Protein AF-A0A7K3Z6U3-F1 (afdb_monomer)

Solvent-accessible surface area (backbone atoms only — not comparable to full-atom values): 4528 Å² total; per-residue (Å²): 125,65,59,50,71,53,74,52,61,41,51,49,64,42,44,65,40,77,49,78,39,68,84,33,41,81,79,40,48,76,49,77,46,73,77,45,77,53,84,95,50,67,74,44,78,73,49,73,43,38,40,58,101,87,45,68,2,31,36,30,38,32,39,92,67,57,44,91,54,55,34,34,26,41,39,39,42,36,103

Structure (mmCIF, N/CA/C/O backbone):
data_AF-A0A7K3Z6U3-F1
#
_entry.id   AF-A0A7K3Z6U3-F1
#
loop_
_atom_site.group_PDB
_atom_site.id
_atom_site.type_symbol
_atom_site.label_atom_id
_atom_site.label_alt_id
_atom_site.label_comp_id
_atom_site.label_asym_id
_atom_site.label_entity_id
_atom_site.label_seq_id
_atom_site.pdbx_PDB_ins_code
_atom_site.Cartn_x
_atom_site.Cartn_y
_atom_site.Cartn_z
_atom_site.occupancy
_atom_site.B_iso_or_equiv
_atom_site.auth_seq_id
_atom_site.auth_comp_id
_atom_site.auth_asym_id
_atom_site.auth_atom_id
_atom_site.pdbx_PDB_model_num
ATOM 1 N N . SER A 1 1 ? 16.370 -11.137 -4.335 1.00 59.50 1 SER A N 1
ATOM 2 C CA . SER A 1 1 ? 15.040 -11.357 -3.735 1.00 59.50 1 SER A CA 1
ATOM 3 C C . SER A 1 1 ? 14.001 -10.985 -4.776 1.00 59.50 1 SER A C 1
ATOM 5 O O . SER A 1 1 ? 14.110 -9.883 -5.294 1.00 59.50 1 SER A O 1
ATOM 7 N N . ASN A 1 2 ? 13.039 -11.859 -5.098 1.00 86.38 2 ASN A N 1
ATOM 8 C CA . ASN A 1 2 ? 11.945 -11.557 -6.047 1.00 86.38 2 ASN A CA 1
ATOM 9 C C . ASN A 1 2 ? 10.791 -10.770 -5.398 1.00 86.38 2 ASN A C 1
ATOM 11 O O . ASN A 1 2 ? 9.759 -10.542 -6.021 1.00 86.38 2 ASN A O 1
ATOM 15 N N . ALA A 1 3 ? 10.962 -10.364 -4.137 1.00 93.56 3 ALA A N 1
ATOM 16 C CA . ALA A 1 3 ? 9.983 -9.586 -3.403 1.00 93.56 3 ALA A CA 1
ATOM 17 C C . ALA A 1 3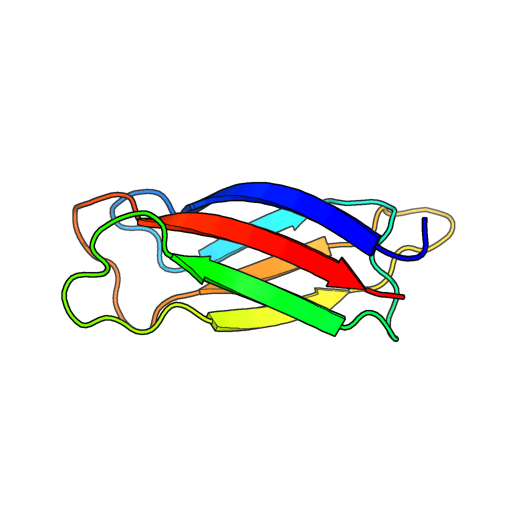 ? 10.629 -8.411 -2.660 1.00 93.56 3 ALA A C 1
ATOM 19 O O . ALA A 1 3 ? 11.748 -8.519 -2.144 1.00 93.56 3 ALA A O 1
ATOM 20 N N . THR A 1 4 ? 9.893 -7.305 -2.589 1.00 97.38 4 THR A N 1
ATOM 21 C CA . THR A 1 4 ? 10.199 -6.124 -1.769 1.00 97.38 4 THR A CA 1
ATOM 22 C C . THR A 1 4 ? 9.014 -5.858 -0.856 1.00 97.38 4 THR A C 1
ATOM 24 O O . THR A 1 4 ? 7.876 -5.919 -1.308 1.00 97.38 4 THR A O 1
ATOM 27 N N . ALA A 1 5 ? 9.257 -5.563 0.416 1.00 97.56 5 ALA A N 1
ATOM 28 C CA . ALA A 1 5 ? 8.201 -5.342 1.395 1.00 97.56 5 ALA A CA 1
ATOM 29 C C . ALA A 1 5 ? 8.452 -4.076 2.209 1.00 97.56 5 ALA A C 1
ATOM 31 O O . ALA A 1 5 ? 9.584 -3.595 2.289 1.00 97.56 5 ALA A O 1
ATOM 32 N N . GLY A 1 6 ? 7.401 -3.572 2.842 1.00 98.12 6 GLY A N 1
ATOM 33 C CA . GLY A 1 6 ? 7.496 -2.462 3.774 1.00 98.12 6 GLY A CA 1
ATOM 34 C C . GLY A 1 6 ? 6.179 -2.190 4.483 1.00 98.12 6 GLY A C 1
ATOM 35 O O . GLY A 1 6 ? 5.240 -2.982 4.424 1.00 98.12 6 GLY A O 1
ATOM 36 N N . THR A 1 7 ? 6.132 -1.054 5.164 1.00 98.56 7 THR A N 1
ATOM 37 C CA . THR A 1 7 ? 4.976 -0.581 5.925 1.00 98.56 7 THR A CA 1
ATOM 38 C C . THR A 1 7 ? 4.515 0.769 5.397 1.00 98.56 7 THR A C 1
ATOM 40 O O . THR A 1 7 ? 5.272 1.490 4.738 1.00 98.56 7 THR A O 1
ATOM 43 N N . ALA A 1 8 ? 3.253 1.104 5.637 1.00 98.56 8 ALA A N 1
ATOM 44 C CA . ALA A 1 8 ? 2.698 2.423 5.372 1.00 98.56 8 ALA A CA 1
ATOM 45 C C . ALA A 1 8 ? 1.452 2.665 6.232 1.00 98.56 8 ALA A C 1
ATOM 47 O O . ALA A 1 8 ? 0.908 1.744 6.841 1.00 98.56 8 ALA A O 1
ATOM 48 N N . ALA A 1 9 ? 0.990 3.914 6.257 1.00 98.56 9 ALA A N 1
ATOM 49 C CA . ALA A 1 9 ? -0.256 4.296 6.900 1.00 98.56 9 ALA A CA 1
ATOM 50 C C . ALA A 1 9 ? -1.096 5.140 5.943 1.00 98.56 9 ALA A C 1
ATOM 52 O O . ALA A 1 9 ? -0.647 6.198 5.501 1.00 98.56 9 ALA A O 1
ATOM 53 N N . LEU A 1 10 ? -2.316 4.692 5.637 1.00 98.56 10 LEU A N 1
ATOM 54 C CA . LEU A 1 10 ? -3.318 5.531 4.986 1.00 98.56 10 LEU A CA 1
ATOM 55 C C . LEU A 1 10 ? -3.758 6.588 6.012 1.00 98.56 10 LEU A C 1
ATOM 57 O O . LEU A 1 10 ? -4.317 6.201 7.042 1.00 98.56 10 LEU A O 1
ATOM 61 N N . PRO A 1 11 ? -3.493 7.889 5.791 1.00 98.38 11 PRO A N 1
ATOM 62 C CA . PRO A 1 11 ? -3.754 8.904 6.806 1.00 98.38 11 PRO A CA 1
ATOM 63 C C . PRO A 1 11 ? -5.243 9.042 7.132 1.00 98.38 11 PRO A C 1
ATOM 65 O O . PRO A 1 11 ? -6.108 8.770 6.296 1.00 98.38 11 PRO A O 1
ATOM 68 N N . ALA A 1 12 ? -5.541 9.529 8.337 1.00 98.06 12 ALA A N 1
ATOM 69 C CA . ALA A 1 12 ? -6.907 9.850 8.732 1.00 98.06 12 ALA A CA 1
ATOM 70 C C . ALA A 1 12 ? -7.569 10.793 7.715 1.00 98.06 12 ALA A C 1
ATOM 72 O O . ALA A 1 12 ? -6.936 11.702 7.170 1.00 98.06 12 ALA A O 1
ATOM 73 N N . SER A 1 13 ? -8.856 10.566 7.465 1.00 97.88 13 SER A N 1
ATOM 74 C CA . SER A 1 13 ? -9.687 11.331 6.531 1.00 97.88 13 SER A CA 1
ATOM 75 C C . SER A 1 13 ? -9.220 11.313 5.066 1.00 97.88 13 SER A C 1
ATOM 77 O O . SER A 1 13 ? -9.819 11.995 4.236 1.00 97.88 13 SER A O 1
ATOM 79 N N . GLN A 1 14 ? -8.214 10.505 4.712 1.00 98.12 14 GLN A N 1
ATOM 80 C CA . GLN A 1 14 ? -7.805 10.278 3.327 1.00 98.12 14 GLN A CA 1
ATOM 81 C C . GLN A 1 14 ? -8.456 9.011 2.774 1.00 98.12 14 GLN A C 1
ATOM 83 O O . GLN A 1 14 ? -8.590 7.996 3.456 1.00 98.12 14 GLN A O 1
ATOM 88 N N . GLN A 1 15 ? -8.851 9.063 1.503 1.00 98.12 15 GLN A N 1
ATOM 89 C CA . GLN A 1 15 ? -9.390 7.896 0.803 1.00 98.12 15 GLN A CA 1
ATOM 90 C C . GLN A 1 15 ? -8.291 7.061 0.138 1.00 98.12 15 GLN A C 1
ATOM 92 O O . GLN A 1 15 ? -8.482 5.871 -0.113 1.00 98.12 15 GLN A O 1
ATOM 97 N N . THR A 1 16 ? -7.161 7.687 -0.194 1.00 98.44 16 THR A N 1
ATOM 98 C CA . THR A 1 16 ? -6.093 7.085 -0.993 1.00 98.44 16 THR A CA 1
ATOM 99 C C . THR A 1 16 ? -4.715 7.451 -0.470 1.00 98.44 16 THR A C 1
ATOM 101 O O . THR A 1 16 ? -4.502 8.570 -0.008 1.00 98.44 16 THR A O 1
ATOM 104 N N . LEU A 1 17 ? -3.766 6.538 -0.649 1.00 98.69 17 LEU A N 1
ATOM 105 C CA . LEU A 1 17 ? -2.337 6.775 -0.481 1.00 98.69 17 LEU A CA 1
ATOM 106 C C . LEU A 1 17 ? -1.602 6.178 -1.679 1.00 98.69 17 LEU A C 1
ATOM 108 O O . LEU A 1 17 ? -1.774 4.996 -1.972 1.00 98.69 17 LEU A O 1
ATOM 112 N N . THR A 1 18 ? -0.768 6.973 -2.344 1.00 98.62 18 THR A N 1
ATOM 113 C CA . THR A 1 18 ? 0.139 6.481 -3.388 1.00 98.62 18 THR A CA 1
ATOM 114 C C . THR A 1 18 ? 1.530 6.283 -2.804 1.00 98.62 18 THR A C 1
ATOM 116 O O . THR A 1 18 ? 2.080 7.193 -2.189 1.00 98.62 18 THR A O 1
ATOM 119 N N . ILE A 1 19 ? 2.091 5.094 -3.010 1.00 98.44 19 ILE A N 1
ATOM 120 C CA . ILE A 1 19 ? 3.435 4.711 -2.582 1.00 98.44 19 ILE A CA 1
ATOM 121 C C . ILE A 1 19 ? 4.302 4.569 -3.827 1.00 98.44 19 ILE A C 1
ATOM 123 O O . ILE A 1 19 ? 4.006 3.773 -4.720 1.00 98.44 19 ILE A O 1
ATOM 127 N N . THR A 1 20 ? 5.384 5.340 -3.873 1.00 98.19 20 THR A N 1
ATOM 128 C CA . THR A 1 20 ? 6.382 5.288 -4.942 1.00 98.19 20 THR A CA 1
ATOM 129 C C . THR A 1 20 ? 7.460 4.269 -4.595 1.00 98.19 20 THR A C 1
ATOM 131 O O . THR A 1 20 ? 8.045 4.324 -3.514 1.00 98.19 20 THR A O 1
ATOM 134 N N . ASN A 1 21 ? 7.741 3.340 -5.508 1.00 97.31 21 ASN A N 1
ATOM 135 C CA . ASN A 1 21 ? 8.776 2.325 -5.345 1.00 97.31 21 ASN A CA 1
ATOM 136 C C . ASN A 1 21 ? 9.290 1.870 -6.722 1.00 97.31 21 ASN A C 1
ATOM 138 O O . ASN A 1 21 ? 8.520 1.418 -7.569 1.00 97.31 21 ASN A O 1
ATOM 142 N N . SER A 1 22 ? 10.603 1.956 -6.943 1.00 96.31 22 SER A N 1
ATOM 143 C CA . SER A 1 22 ? 11.246 1.593 -8.214 1.00 96.31 22 SER A CA 1
ATOM 144 C C . SER A 1 22 ? 11.148 0.105 -8.562 1.00 96.31 22 SER A C 1
ATOM 146 O O . SER A 1 22 ? 11.351 -0.253 -9.714 1.00 96.31 22 SER A O 1
ATOM 148 N N . ASN A 1 23 ? 10.796 -0.760 -7.608 1.00 96.12 23 ASN A N 1
ATOM 149 C CA . ASN A 1 23 ? 10.616 -2.191 -7.856 1.00 96.12 23 ASN A CA 1
ATOM 150 C C . ASN A 1 23 ? 9.248 -2.539 -8.463 1.00 96.12 23 ASN A C 1
ATOM 152 O O . ASN A 1 23 ? 9.035 -3.697 -8.813 1.00 96.12 23 ASN A O 1
ATOM 156 N N . VAL A 1 24 ? 8.315 -1.584 -8.582 1.00 97.88 24 VAL A N 1
ATOM 157 C CA . VAL A 1 24 ? 7.007 -1.828 -9.211 1.00 97.88 24 VAL A CA 1
ATOM 158 C C . VAL A 1 24 ? 7.167 -1.871 -10.728 1.00 97.88 24 VAL A C 1
ATOM 160 O O . VAL A 1 24 ? 7.711 -0.948 -11.327 1.00 97.88 24 VAL A O 1
ATOM 163 N N . THR A 1 25 ? 6.658 -2.920 -11.353 1.00 97.50 25 THR A N 1
ATOM 164 C CA . THR A 1 25 ? 6.513 -3.114 -12.798 1.00 97.50 25 THR A CA 1
ATOM 165 C C . THR A 1 25 ? 5.031 -3.277 -13.138 1.00 97.50 25 THR A C 1
ATOM 167 O O . THR A 1 25 ? 4.190 -3.481 -12.255 1.00 97.50 25 THR A O 1
ATOM 170 N N . ASP A 1 26 ? 4.690 -3.251 -14.426 1.00 96.62 26 ASP A N 1
ATOM 171 C CA . ASP A 1 26 ? 3.312 -3.516 -14.861 1.00 96.62 26 ASP A CA 1
ATOM 172 C C . ASP A 1 26 ? 2.859 -4.953 -14.533 1.00 96.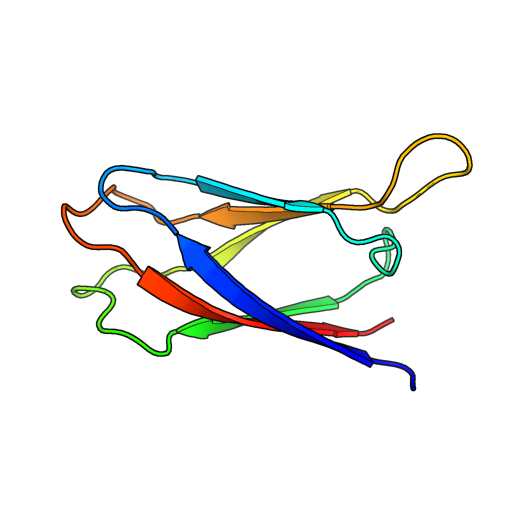62 26 ASP A C 1
ATOM 174 O O . ASP A 1 26 ? 1.666 -5.203 -14.343 1.00 96.62 26 ASP A O 1
ATOM 178 N N . GLN A 1 27 ? 3.811 -5.880 -14.370 1.00 96.81 27 GLN A N 1
ATOM 179 C CA . GLN A 1 27 ? 3.555 -7.278 -14.012 1.00 96.81 27 GLN A CA 1
ATOM 180 C C . GLN A 1 27 ? 3.555 -7.536 -12.500 1.00 96.81 27 GLN A C 1
ATOM 182 O O . GLN A 1 27 ? 3.109 -8.600 -12.078 1.00 96.81 27 GLN A O 1
ATOM 187 N N . SER A 1 28 ? 3.978 -6.575 -11.667 1.00 97.38 28 SER A N 1
ATOM 188 C CA . SER A 1 28 ? 4.062 -6.803 -10.223 1.00 97.38 28 SER A CA 1
ATOM 189 C C . SER A 1 28 ? 2.717 -7.188 -9.614 1.00 97.38 28 SER A C 1
ATOM 191 O O . SER A 1 28 ? 1.695 -6.537 -9.855 1.00 97.38 28 SER A O 1
ATOM 193 N N . LEU A 1 29 ? 2.717 -8.171 -8.725 1.00 97.88 29 LEU A N 1
ATOM 194 C CA . LEU A 1 29 ? 1.617 -8.389 -7.794 1.00 97.88 29 LEU A CA 1
ATOM 195 C C . LEU A 1 29 ? 1.867 -7.570 -6.530 1.00 97.88 29 LEU A C 1
ATOM 197 O O . LEU A 1 29 ? 2.990 -7.513 -6.029 1.00 97.88 29 LEU A O 1
ATOM 201 N N . ILE A 1 30 ? 0.818 -6.920 -6.030 1.00 98.44 30 ILE A N 1
ATOM 202 C CA . ILE A 1 30 ? 0.893 -6.059 -4.851 1.00 98.44 30 ILE A CA 1
ATOM 203 C C . ILE A 1 30 ? -0.112 -6.558 -3.829 1.00 98.44 30 ILE A C 1
ATOM 205 O O . ILE A 1 30 ? -1.312 -6.599 -4.100 1.00 98.44 30 ILE A O 1
ATOM 209 N N . TYR A 1 31 ? 0.393 -6.918 -2.656 1.00 98.00 31 TYR A N 1
ATOM 210 C CA . TYR A 1 31 ? -0.404 -7.387 -1.532 1.00 98.00 31 TYR A CA 1
ATOM 211 C C . TYR A 1 31 ? -0.313 -6.394 -0.391 1.00 98.00 31 TYR A C 1
ATOM 213 O O . TYR A 1 31 ? 0.745 -5.810 -0.160 1.00 98.00 31 TYR A O 1
ATOM 221 N N . ILE A 1 32 ? -1.415 -6.234 0.334 1.00 98.31 32 ILE A N 1
ATOM 222 C CA . ILE A 1 32 ? -1.473 -5.424 1.544 1.00 98.31 32 ILE A CA 1
ATOM 223 C C . ILE A 1 32 ? -2.176 -6.196 2.654 1.00 98.31 32 ILE A C 1
ATOM 225 O O . ILE A 1 32 ? -3.135 -6.923 2.393 1.00 98.31 32 ILE A O 1
ATOM 229 N N . THR A 1 33 ? -1.723 -5.992 3.886 1.00 98.12 33 THR A N 1
ATOM 230 C CA . THR A 1 33 ? -2.346 -6.569 5.081 1.00 98.12 33 THR A CA 1
ATOM 231 C C . THR A 1 33 ? -2.458 -5.481 6.142 1.00 98.12 33 THR A C 1
ATOM 233 O O . THR A 1 33 ? -1.417 -4.974 6.570 1.00 98.12 33 THR A O 1
ATOM 236 N N . PRO A 1 34 ? -3.675 -5.106 6.576 1.00 98.12 34 PRO A N 1
ATOM 237 C CA . PRO A 1 34 ? -3.850 -4.168 7.678 1.00 98.12 34 PRO A CA 1
ATOM 238 C C . PRO A 1 34 ? -3.152 -4.659 8.946 1.00 98.12 34 PRO A C 1
ATOM 240 O O . PRO A 1 34 ? -3.234 -5.839 9.286 1.00 98.12 34 PRO A O 1
ATOM 243 N N . THR A 1 35 ? -2.506 -3.744 9.658 1.00 98.56 35 THR A N 1
ATOM 244 C CA . THR A 1 35 ? -1.903 -3.978 10.979 1.00 98.56 35 THR A CA 1
ATOM 245 C C . THR A 1 35 ? -2.597 -3.182 12.081 1.00 98.56 35 THR A C 1
ATOM 247 O O . THR A 1 35 ? -2.362 -3.449 13.256 1.00 98.56 35 THR A O 1
ATOM 250 N N . SER A 1 36 ? -3.489 -2.253 11.723 1.00 98.19 36 SER A N 1
ATOM 251 C CA . SER A 1 36 ? -4.393 -1.570 12.651 1.00 98.19 36 SER A CA 1
ATOM 252 C C . SER A 1 36 ? -5.865 -1.888 12.357 1.00 98.19 36 SER A C 1
ATOM 254 O O . SER A 1 36 ? -6.212 -2.537 11.366 1.00 98.19 36 SER A O 1
ATOM 256 N N . ASN A 1 37 ? -6.758 -1.444 13.245 1.00 97.25 37 ASN A N 1
ATOM 257 C CA . ASN A 1 37 ? -8.198 -1.597 13.064 1.00 97.25 37 ASN A CA 1
ATOM 258 C C . ASN A 1 37 ? -8.670 -0.806 11.832 1.00 97.25 37 ASN A C 1
ATOM 260 O O . ASN A 1 37 ? -8.441 0.397 11.730 1.00 97.25 37 ASN A O 1
ATOM 264 N N . THR A 1 38 ? -9.372 -1.470 10.915 1.00 96.75 38 THR A N 1
ATOM 265 C CA . THR A 1 38 ? -9.901 -0.833 9.702 1.00 96.75 38 THR A CA 1
ATOM 266 C C . THR A 1 38 ? -11.318 -0.289 9.871 1.00 96.75 38 THR A C 1
ATOM 268 O O . THR A 1 38 ? -11.884 0.249 8.922 1.00 96.75 38 THR A O 1
ATOM 271 N N . TYR A 1 39 ? -11.924 -0.437 11.055 1.00 96.44 39 TYR A N 1
ATOM 272 C CA . TYR A 1 39 ? -13.281 0.022 11.368 1.00 96.44 39 TYR A CA 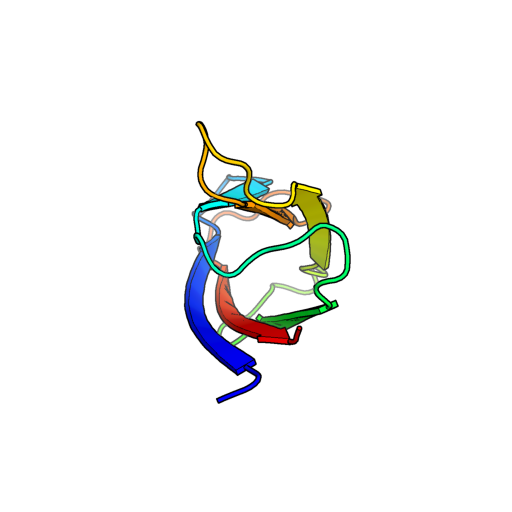1
ATOM 273 C C . TYR A 1 39 ? -14.325 -0.506 10.378 1.00 96.44 39 TYR A C 1
ATOM 275 O O . TYR A 1 39 ? -15.180 0.229 9.878 1.00 96.44 39 TYR A O 1
ATOM 283 N N . ASN A 1 40 ? -14.226 -1.805 10.077 1.00 96.50 40 ASN A N 1
ATOM 284 C CA . ASN A 1 40 ? -15.076 -2.493 9.107 1.00 96.50 40 ASN A CA 1
ATOM 285 C C . ASN A 1 40 ? -15.023 -1.859 7.699 1.00 96.50 40 ASN A C 1
ATOM 287 O O . ASN A 1 40 ? -16.005 -1.864 6.952 1.00 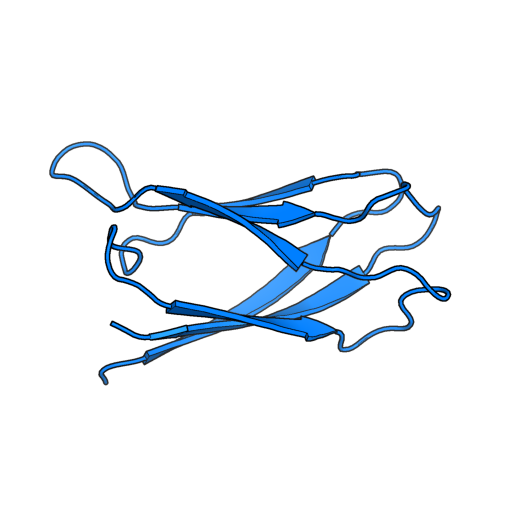96.50 40 ASN A O 1
ATOM 291 N N . LYS A 1 41 ? -13.875 -1.271 7.337 1.00 96.44 41 LYS A N 1
ATOM 292 C CA . LYS A 1 41 ? -13.570 -0.822 5.977 1.00 96.44 41 LYS A CA 1
ATOM 293 C C . LYS A 1 41 ? -12.569 -1.767 5.335 1.00 96.44 41 LYS A C 1
ATOM 295 O O . LYS A 1 41 ? -11.613 -2.218 5.962 1.00 96.44 41 LYS A O 1
ATOM 300 N N . VAL A 1 42 ? -12.797 -2.052 4.061 1.00 96.62 42 VAL A N 1
ATOM 301 C CA . VAL A 1 42 ? -11.865 -2.827 3.245 1.00 96.62 42 VAL A CA 1
ATOM 302 C C . VAL A 1 42 ? -10.837 -1.864 2.670 1.00 96.62 42 VAL A C 1
ATOM 304 O O . VAL A 1 42 ? -11.202 -0.930 1.954 1.00 96.62 42 VAL A O 1
ATOM 307 N N . ILE A 1 43 ? -9.568 -2.094 2.997 1.00 97.88 43 ILE A N 1
ATOM 308 C CA . ILE A 1 43 ? -8.430 -1.464 2.331 1.00 97.88 43 ILE A CA 1
ATOM 309 C C . ILE A 1 43 ? -7.978 -2.361 1.180 1.00 97.88 43 ILE A C 1
ATOM 311 O O . ILE A 1 43 ? -7.906 -3.580 1.332 1.00 97.88 43 ILE A O 1
ATOM 315 N N . TYR A 1 44 ? -7.724 -1.771 0.016 1.00 98.50 44 TYR A N 1
ATOM 316 C CA . TYR A 1 44 ? -7.394 -2.507 -1.204 1.00 98.50 44 TYR A CA 1
ATOM 317 C C . TYR A 1 44 ? -6.404 -1.737 -2.079 1.00 98.50 44 TYR A C 1
ATOM 319 O O . TYR A 1 44 ? -6.261 -0.519 -1.970 1.00 98.50 44 TYR A O 1
ATOM 327 N N . VAL A 1 45 ? -5.725 -2.449 -2.980 1.00 98.44 45 VAL A N 1
ATOM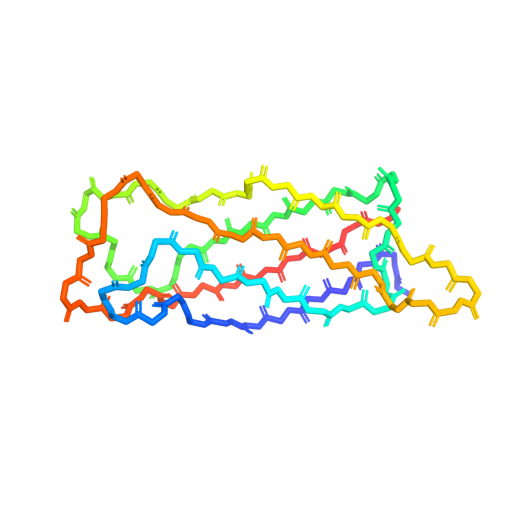 328 C CA . VAL A 1 45 ? -4.890 -1.835 -4.020 1.00 98.44 45 VAL A CA 1
ATOM 329 C C . VAL A 1 45 ? -5.806 -1.333 -5.137 1.00 98.44 45 VAL A C 1
ATOM 331 O O . VAL A 1 45 ? -6.443 -2.124 -5.827 1.00 98.44 45 VAL A O 1
ATOM 334 N N . LYS A 1 46 ? -5.894 -0.012 -5.303 1.00 98.38 46 LYS A N 1
ATOM 335 C CA . LYS A 1 46 ? -6.719 0.657 -6.321 1.00 98.38 46 LYS A CA 1
ATOM 336 C C . LYS A 1 46 ? -6.095 0.590 -7.715 1.00 98.38 46 LYS A C 1
ATOM 338 O O . LYS A 1 46 ? -6.817 0.566 -8.705 1.00 98.38 46 LYS A O 1
ATOM 343 N N . GLY A 1 47 ? -4.769 0.588 -7.798 1.00 98.19 47 GLY A N 1
ATOM 344 C CA . GLY A 1 47 ? -4.046 0.537 -9.064 1.00 98.19 47 GLY A CA 1
ATOM 345 C C . GLY A 1 47 ? -2.537 0.606 -8.875 1.00 98.19 47 GLY A C 1
ATOM 346 O O . GLY A 1 47 ? -2.052 0.844 -7.766 1.00 98.19 47 GLY A O 1
ATOM 347 N N . LYS A 1 48 ? -1.802 0.392 -9.966 1.00 98.25 48 LYS A N 1
ATOM 348 C CA . LYS A 1 48 ? -0.344 0.492 -10.020 1.00 98.25 48 LYS A CA 1
ATOM 349 C C . LYS A 1 48 ? 0.116 1.007 -11.381 1.00 98.25 48 LYS A C 1
ATOM 351 O O . LYS A 1 48 ? -0.590 0.822 -12.369 1.00 98.25 48 LYS A O 1
ATOM 356 N N . THR A 1 49 ? 1.312 1.576 -11.402 1.00 98.19 49 THR A N 1
ATOM 357 C CA . THR A 1 49 ? 2.031 1.996 -12.605 1.00 98.19 49 THR A CA 1
ATOM 358 C C . THR A 1 49 ? 3.451 1.459 -12.508 1.00 98.19 49 THR A C 1
ATOM 360 O O . THR A 1 49 ? 4.141 1.740 -11.523 1.00 98.19 49 THR A O 1
ATOM 363 N N . GLY A 1 50 ? 3.888 0.678 -13.497 1.00 97.62 50 GLY A N 1
ATOM 364 C CA . GLY A 1 50 ? 5.263 0.206 -13.570 1.00 97.62 50 GLY A CA 1
ATOM 365 C C . GLY A 1 50 ? 6.266 1.349 -13.704 1.00 97.62 50 GLY A C 1
ATOM 366 O O . GLY A 1 50 ? 5.963 2.419 -14.233 1.00 97.62 50 GLY A O 1
ATOM 367 N N . HIS A 1 51 ? 7.477 1.131 -13.201 1.00 96.25 51 HIS A N 1
ATOM 368 C CA . HIS A 1 51 ? 8.580 2.051 -13.427 1.00 96.25 51 HIS A CA 1
ATOM 369 C C . HIS A 1 51 ? 8.962 2.087 -14.909 1.00 96.25 51 HIS A C 1
ATOM 371 O O . HIS A 1 51 ? 8.760 1.132 -15.659 1.00 96.25 51 HIS A O 1
ATOM 377 N N . ASN A 1 52 ? 9.569 3.195 -15.313 1.00 95.56 52 ASN A N 1
ATOM 378 C CA . ASN A 1 52 ? 10.230 3.329 -16.603 1.00 95.56 52 ASN A CA 1
ATOM 379 C C . ASN A 1 52 ? 11.554 4.089 -16.417 1.00 95.56 52 ASN A C 1
ATOM 381 O O . ASN A 1 52 ? 11.952 4.405 -15.297 1.00 95.56 52 ASN A O 1
ATOM 385 N N . ASN A 1 53 ? 12.231 4.407 -17.519 1.00 94.69 53 ASN A N 1
ATOM 386 C CA . ASN A 1 53 ? 13.540 5.068 -17.496 1.00 94.69 53 ASN A CA 1
ATOM 387 C C . ASN A 1 53 ? 13.524 6.498 -16.913 1.00 94.69 53 ASN A C 1
ATOM 389 O O . ASN A 1 53 ? 14.588 7.053 -16.655 1.00 94.69 53 ASN A O 1
ATOM 393 N N . MET A 1 54 ? 12.350 7.112 -16.735 1.00 93.88 54 MET A N 1
ATOM 394 C CA . MET A 1 54 ? 12.187 8.504 -16.297 1.00 93.88 54 MET A CA 1
ATOM 395 C C . MET A 1 54 ? 11.455 8.637 -14.958 1.00 93.88 54 MET A C 1
ATOM 397 O O . MET A 1 54 ? 11.686 9.603 -14.234 1.00 93.88 54 MET A O 1
ATOM 401 N N . THR A 1 55 ? 10.567 7.698 -14.621 1.00 94.44 55 THR A N 1
ATOM 402 C CA . THR A 1 55 ? 9.718 7.772 -13.427 1.00 94.44 55 THR A CA 1
ATOM 403 C C . THR A 1 55 ? 9.751 6.468 -12.632 1.00 94.44 55 THR A C 1
ATOM 405 O O . THR A 1 55 ? 9.575 5.395 -13.221 1.00 94.44 55 THR A O 1
ATOM 408 N N . PRO A 1 56 ? 9.909 6.531 -11.296 1.00 96.62 56 PRO A N 1
ATOM 409 C CA . PRO A 1 56 ? 9.763 5.354 -10.452 1.00 96.62 56 PRO A CA 1
ATOM 410 C C . PRO A 1 56 ? 8.335 4.808 -10.542 1.00 96.62 56 PRO A C 1
ATOM 412 O O . PRO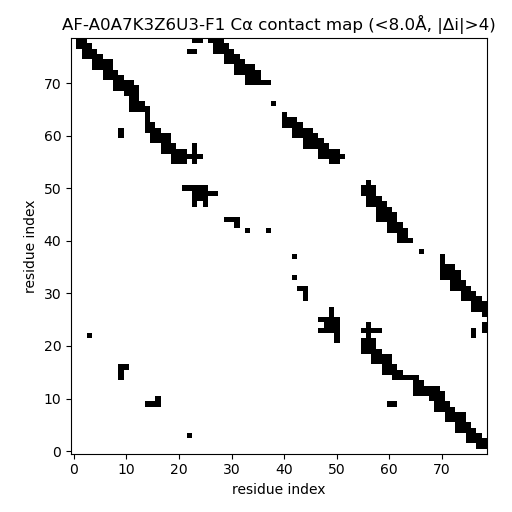 A 1 56 ? 7.377 5.556 -10.741 1.00 96.62 56 PRO A O 1
ATOM 415 N N . GLY A 1 57 ? 8.202 3.497 -10.370 1.00 97.81 57 GLY A N 1
ATOM 416 C CA . GLY A 1 57 ? 6.902 2.849 -10.313 1.00 97.81 57 GLY A CA 1
ATOM 417 C C . GLY A 1 57 ? 6.139 3.257 -9.056 1.00 97.81 57 GLY A C 1
ATOM 418 O O . GLY A 1 57 ? 6.698 3.814 -8.104 1.00 97.81 57 GLY A O 1
ATOM 419 N N . SER A 1 58 ? 4.838 3.005 -9.045 1.00 98.44 58 SER A N 1
ATOM 420 C CA . SER A 1 58 ? 3.992 3.351 -7.908 1.00 98.44 58 SER A CA 1
ATOM 421 C C . SER A 1 58 ? 2.769 2.460 -7.810 1.00 98.44 58 SER A C 1
ATOM 423 O O . SER A 1 58 ? 2.357 1.819 -8.777 1.00 98.44 58 SER A O 1
ATOM 425 N N . PHE A 1 59 ? 2.168 2.435 -6.629 1.00 98.62 59 PHE A N 1
ATOM 426 C CA . PHE A 1 59 ? 0.861 1.834 -6.423 1.00 98.62 59 PHE A CA 1
ATOM 427 C C . PHE A 1 59 ? 0.024 2.657 -5.464 1.00 98.62 59 PHE A C 1
ATOM 429 O O . PHE A 1 59 ? 0.542 3.308 -4.558 1.00 98.62 59 PHE A O 1
ATOM 436 N N . THR A 1 60 ? -1.285 2.626 -5.674 1.00 98.75 60 THR A N 1
ATOM 437 C CA . THR A 1 60 ? -2.248 3.365 -4.868 1.00 98.75 60 THR A CA 1
ATOM 438 C C . THR A 1 60 ? -3.074 2.392 -4.051 1.00 98.75 60 THR A C 1
ATOM 440 O O . THR A 1 60 ? -3.698 1.481 -4.590 1.00 98.75 60 THR A O 1
ATOM 443 N N . VAL A 1 61 ? -3.110 2.618 -2.746 1.00 98.62 61 VAL A N 1
ATOM 444 C CA . VAL A 1 61 ? -3.977 1.928 -1.793 1.00 98.62 61 VAL A CA 1
ATOM 445 C C . VAL A 1 61 ? -5.180 2.818 -1.497 1.00 98.62 61 VAL A C 1
ATOM 447 O O . VAL A 1 61 ? -5.048 4.043 -1.470 1.00 98.62 61 VAL A O 1
ATOM 450 N N . SER A 1 62 ? -6.362 2.233 -1.309 1.00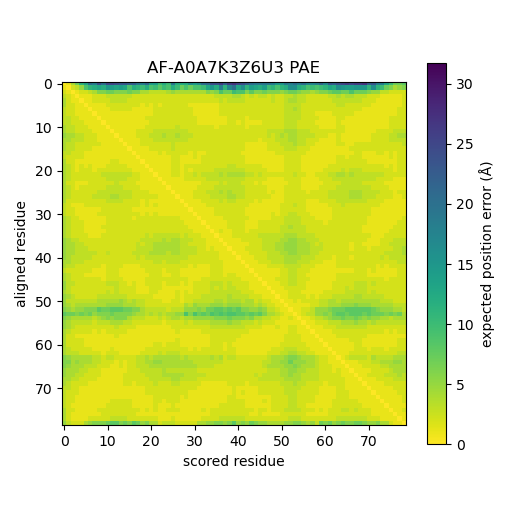 98.56 62 SER A N 1
ATOM 451 C CA . SER A 1 62 ? -7.594 2.983 -1.070 1.00 98.56 62 SER A CA 1
ATOM 452 C C . SER A 1 62 ? -8.576 2.262 -0.148 1.00 98.56 62 SER A C 1
ATOM 454 O O . SER A 1 62 ? -8.492 1.051 0.045 1.00 98.56 62 SER A O 1
ATOM 456 N N . ILE A 1 63 ? -9.517 3.030 0.405 1.00 98.19 63 ILE A N 1
ATOM 457 C CA . ILE A 1 63 ? -10.712 2.565 1.119 1.00 98.19 63 ILE A CA 1
ATOM 458 C C . ILE A 1 63 ? -11.960 3.204 0.506 1.00 98.19 63 ILE A C 1
ATOM 460 O O . ILE A 1 63 ? -11.901 4.295 -0.051 1.00 98.19 63 ILE A O 1
ATOM 464 N N . ASN A 1 64 ? -13.122 2.564 0.645 1.00 95.25 64 ASN A N 1
ATOM 465 C CA . ASN A 1 64 ? -14.364 3.086 0.054 1.00 95.25 64 ASN A CA 1
ATOM 466 C C . ASN A 1 64 ? -14.836 4.401 0.692 1.00 95.25 64 ASN A C 1
ATOM 468 O O . ASN A 1 64 ? -15.342 5.281 -0.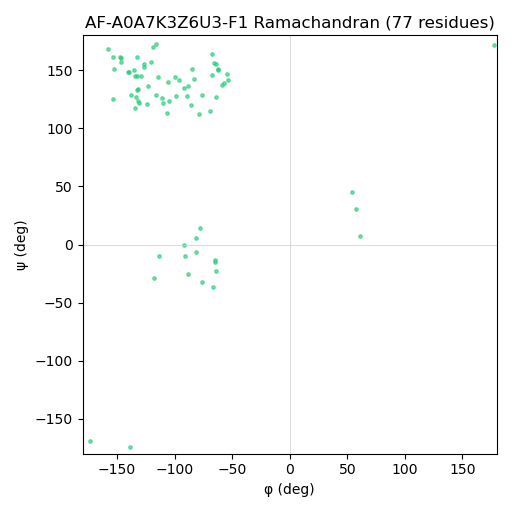002 1.00 95.25 64 ASN A O 1
ATOM 472 N N . SER A 1 65 ? -14.658 4.559 2.005 1.00 96.56 65 SER A N 1
ATOM 473 C CA . SER A 1 65 ? -15.062 5.764 2.737 1.00 96.56 65 SER A CA 1
ATOM 474 C C . SER A 1 65 ? -13.971 6.151 3.733 1.00 96.56 65 SER A C 1
ATOM 476 O O . SER A 1 65 ? -13.577 5.275 4.508 1.00 96.56 65 SER A O 1
ATOM 478 N N . PRO A 1 66 ? -13.508 7.416 3.742 1.00 96.31 66 PRO A N 1
ATOM 479 C CA . PRO A 1 66 ? -12.552 7.903 4.730 1.00 96.31 66 PRO A CA 1
ATOM 480 C C . PRO A 1 66 ? -13.030 7.673 6.165 1.00 96.31 66 PRO A C 1
ATOM 482 O O . PRO A 1 66 ? -14.227 7.741 6.449 1.00 96.31 66 PRO A O 1
ATOM 485 N N . ILE A 1 67 ? -12.084 7.428 7.069 1.00 97.69 67 ILE A N 1
ATOM 486 C CA . ILE A 1 67 ? -12.328 7.285 8.509 1.00 97.69 67 ILE A CA 1
ATOM 487 C C . ILE A 1 67 ? -11.416 8.246 9.287 1.00 97.69 67 ILE A C 1
ATOM 489 O O . ILE A 1 67 ? -10.340 8.579 8.791 1.00 97.69 67 ILE A O 1
ATOM 493 N N . PRO A 1 68 ? -11.793 8.699 10.497 1.00 97.88 68 PRO A N 1
ATOM 494 C CA . PRO A 1 68 ? -11.033 9.709 11.243 1.00 97.88 68 PRO A CA 1
ATOM 495 C C . PRO A 1 68 ? -9.778 9.153 11.941 1.00 97.88 68 PRO A C 1
ATOM 497 O O . PRO A 1 68 ? -9.203 9.818 12.799 1.00 97.88 68 PRO A O 1
ATOM 500 N N . TYR A 1 69 ? -9.343 7.946 11.577 1.00 97.56 69 TYR A N 1
ATOM 501 C CA . TYR A 1 69 ? -8.180 7.268 12.140 1.00 97.56 69 TYR A CA 1
ATOM 502 C C . TYR A 1 69 ? -7.268 6.787 11.008 1.00 97.56 69 TYR A C 1
ATOM 504 O O . TYR A 1 69 ? -7.775 6.402 9.952 1.00 97.56 69 TYR A O 1
ATOM 512 N N . PRO A 1 70 ? -5.940 6.796 11.194 1.00 98.00 70 PRO A N 1
ATOM 513 C CA . PRO A 1 70 ? -5.040 6.204 10.219 1.00 98.00 70 PRO A CA 1
ATOM 514 C C . PRO A 1 70 ? -5.206 4.677 10.172 1.00 98.00 70 PRO A C 1
ATOM 516 O O . PRO A 1 70 ? -5.439 4.032 11.198 1.00 98.00 70 PRO A O 1
ATOM 519 N N . ILE A 1 71 ? -5.047 4.095 8.982 1.00 98.50 71 ILE A N 1
ATOM 520 C CA . ILE A 1 71 ? -4.974 2.638 8.802 1.00 98.50 71 ILE A CA 1
ATOM 521 C C . ILE A 1 71 ? -3.533 2.268 8.489 1.00 98.50 71 ILE A C 1
ATOM 523 O O . ILE A 1 71 ? -3.026 2.611 7.422 1.00 98.50 71 ILE A O 1
ATOM 527 N N . GLU A 1 72 ? -2.886 1.557 9.402 1.00 98.69 72 GLU A N 1
ATOM 528 C CA . GLU A 1 72 ? -1.548 1.008 9.214 1.00 98.69 72 GLU A CA 1
ATOM 529 C C . GLU A 1 72 ? -1.640 -0.319 8.464 1.00 98.69 72 GLU A C 1
ATOM 531 O O . GLU A 1 72 ? -2.574 -1.103 8.671 1.00 98.69 72 GLU A O 1
ATOM 536 N N . PHE A 1 73 ? -0.685 -0.572 7.573 1.00 98.69 73 PHE A N 1
ATOM 537 C CA . PHE A 1 73 ? -0.623 -1.813 6.816 1.00 98.69 73 PHE A CA 1
ATOM 538 C C . PHE A 1 73 ? 0.805 -2.169 6.398 1.00 98.69 73 PHE A C 1
ATOM 540 O O . PHE A 1 73 ? 1.649 -1.306 6.145 1.00 98.69 73 PHE A O 1
ATOM 547 N N . ASN A 1 74 ? 1.039 -3.471 6.258 1.00 98.75 74 ASN A N 1
ATOM 548 C CA . ASN A 1 74 ? 2.183 -4.018 5.538 1.00 98.75 74 ASN A CA 1
ATOM 549 C C . ASN A 1 74 ? 1.859 -4.103 4.047 1.00 98.75 74 ASN A C 1
ATOM 551 O O . ASN A 1 74 ? 0.702 -4.321 3.677 1.00 98.75 74 ASN A O 1
ATOM 555 N N . TRP A 1 75 ? 2.877 -4.005 3.198 1.00 98.56 75 TRP A N 1
ATOM 556 C CA . TRP A 1 75 ? 2.764 -4.235 1.763 1.00 98.56 75 TRP A CA 1
ATOM 557 C C . TRP A 1 75 ? 3.912 -5.097 1.232 1.00 98.56 75 TRP A C 1
ATOM 559 O O . TRP A 1 75 ? 5.031 -5.044 1.743 1.00 98.56 75 TRP A O 1
ATOM 569 N N . TRP A 1 76 ? 3.631 -5.867 0.177 1.00 98.12 76 TRP A N 1
ATOM 570 C CA . TRP A 1 76 ? 4.602 -6.676 -0.563 1.00 98.12 76 TRP A CA 1
ATOM 571 C C . TRP A 1 76 ? 4.425 -6.462 -2.062 1.00 98.12 76 TRP A C 1
ATOM 573 O O . TRP A 1 76 ? 3.310 -6.529 -2.575 1.00 98.12 76 TRP A O 1
ATOM 583 N N . ILE A 1 77 ? 5.538 -6.245 -2.751 1.00 98.19 77 ILE A N 1
ATOM 584 C CA . ILE A 1 77 ?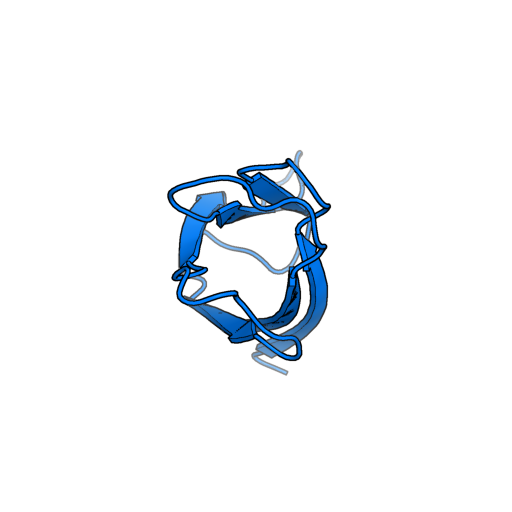 5.667 -6.233 -4.205 1.00 98.19 77 ILE A CA 1
ATOM 585 C C . ILE A 1 77 ? 6.343 -7.545 -4.587 1.00 98.19 77 ILE A C 1
ATOM 587 O O . ILE A 1 77 ? 7.439 -7.822 -4.096 1.00 98.19 77 ILE A O 1
ATOM 591 N N . ILE A 1 78 ? 5.708 -8.328 -5.451 1.00 97.50 78 ILE A N 1
ATOM 592 C CA . ILE A 1 78 ? 6.266 -9.550 -6.039 1.00 97.50 78 ILE A CA 1
ATOM 593 C C . ILE A 1 78 ? 6.385 -9.318 -7.545 1.00 97.50 78 ILE A C 1
ATOM 595 O O . ILE A 1 78 ? 5.411 -8.882 -8.159 1.00 97.50 78 ILE A O 1
ATOM 599 N N . ASN A 1 79 ? 7.563 -9.581 -8.111 1.00 92.94 79 ASN A N 1
ATOM 600 C CA . ASN A 1 79 ? 7.837 -9.507 -9.551 1.00 92.94 79 ASN A CA 1
ATOM 601 C C . ASN A 1 79 ? 7.966 -10.895 -10.173 1.00 92.94 79 ASN A C 1
ATOM 603 O O . ASN A 1 79 ? 8.450 -11.809 -9.464 1.00 92.94 79 ASN A O 1
#

Sequence (79 aa):
SNATAGTAALPASQQTLTITNSNVTDQSLIYITPTSNTYNKVIYVKGKTGHNNMTPGSFTVSINSPIPYPIEFNWWIIN

pLDDT: mean 96.92, std 4.59, range [59.5, 98.75]

Nearest PDB structures (foldseek):
  6cl5-assembly2_F  TM=4.871E-01  e=5.923E-01  Pseudomonas aeruginosa LESB58
  2lv4-assembly1_A  TM=4.967E-01  e=1.054E+00  Salmonella enterica subsp. enterica serovar Typhimurium str. LT2
  4exk-assembly1_A-2  TM=3.970E-01  e=6.269E+00  Escherichia coli K-12

Foldseek 3Di:
DQKDKDKDKQAAQHFKDKDFAQSFAPPKDKDKDWPDDPVPWDKDWPDWHHDDPPGTIMTMIGTPGGHRHITMMMMMIGD

Mean predicted aligned error: 2.47 Å

Secondary structure (DSSP, 8-state):
--EEEEEEEE-TT-SEEEEE-TT--TT-EEEEEE-S--TT--EEEEEEE---SSS--EEEEEESS--SS-EEEEEEEE-

Radius of gyration: 12.63 Å; Cα contacts (8 Å, |Δi|>4): 187; chains: 1; bounding box: 30×23×31 Å